Protein AF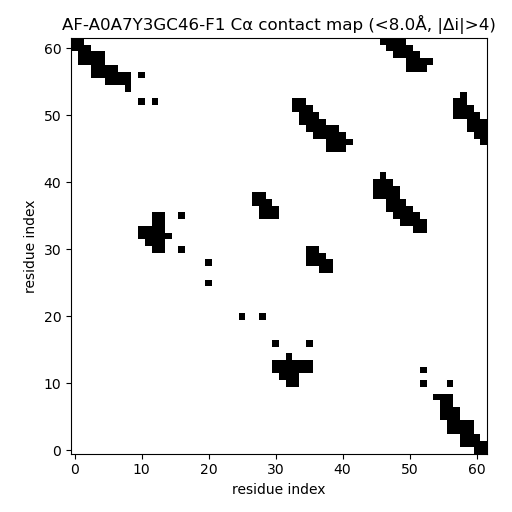-A0A7Y3GC46-F1 (afdb_monomer)

Solvent-accessible surface area (backbone atoms only — not comparable to full-atom values): 3592 Å² total; per-residue (Å²): 93,81,50,77,48,81,40,78,77,88,70,48,37,28,72,67,47,52,85,75,47,87,57,91,79,40,88,57,48,51,62,39,52,57,33,34,36,32,66,47,74,55,99,90,39,84,40,54,37,42,37,35,62,49,95,58,24,38,40,36,38,71

Mean predicted aligned error: 3.55 Å

Foldseek 3Di:
DKDWDFDDDDAFFCVVCVVVAPDPCRVQWDGGGFWIWGWDADPVGTDIWIWGDDVRGIMIDD

Secondary structure (DSSP, 8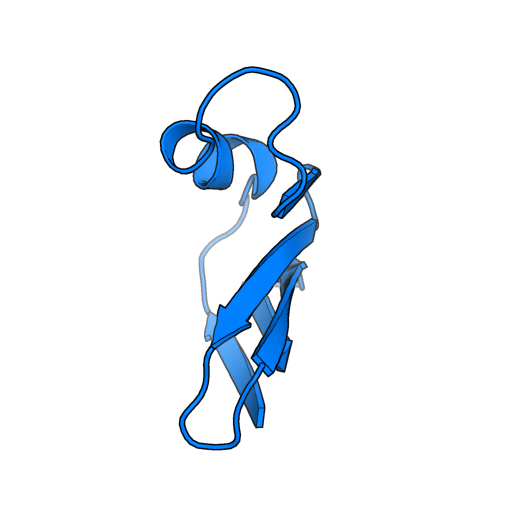-state):
-EEEEE-PSP--HHHHHGGG-SSTT-TTEEEETTEEEEEEEETTEEEEEEEEEETTEEEEE-

pLDDT: mean 92.36, std 5.72, range [71.0, 97.75]

Radius of gyration: 11.92 Å; Cα contacts (8 Å, |Δi|>4): 112; chains: 1; bounding box: 26×24×30 Å

Sequence (62 aa):
MERRLDLPDPIDLAAIARPLSSGFGDPTQQASPDRWIRATRTADGAATLDVRRVAGGLRMQA

Nearest PDB structures (foldseek):
  3ogd-assembly1_A  TM=6.762E-01  e=8.627E-02  Escherichia coli K-12
  3oh6-assembly1_A  TM=6.741E-01  e=1.888E-01  Escherichia coli K-12
  3cvs-assembly1_B  TM=6.262E-01  e=4.619E-01  unclassified
  6suj-assembly1_DDD  TM=8.375E-01  e=2.211E+00  Streptomyces sp. Ag82_O1-9
  2jhj-assembly1_A  TM=5.912E-01  e=2.615E+00  Archaeoglobus fulgidus

Structure (mmCIF, N/CA/C/O backbone):
data_AF-A0A7Y3GC46-F1
#
_entry.id   AF-A0A7Y3GC46-F1
#
loop_
_atom_site.group_PDB
_atom_site.id
_atom_site.type_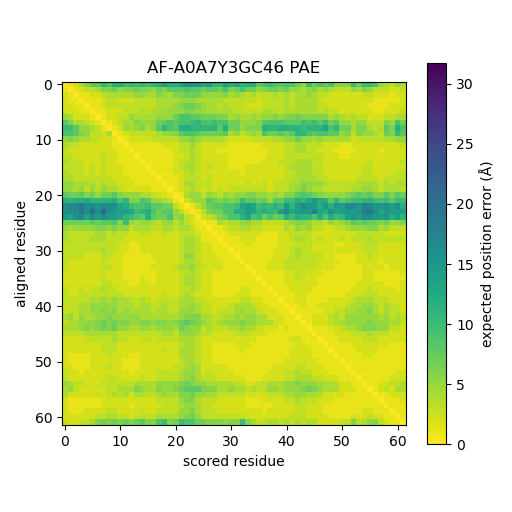symbol
_atom_site.label_atom_id
_atom_site.label_alt_id
_atom_site.label_comp_id
_atom_site.label_asym_id
_atom_site.label_entity_id
_atom_site.label_seq_id
_atom_site.pdbx_PDB_ins_code
_atom_site.Cartn_x
_atom_site.Cartn_y
_atom_site.Cartn_z
_atom_site.occupancy
_atom_site.B_iso_or_equiv
_atom_site.auth_seq_id
_atom_site.auth_comp_id
_atom_site.auth_asym_id
_atom_site.auth_atom_id
_atom_site.pdbx_PDB_model_num
ATOM 1 N N . MET A 1 1 ? -11.294 -7.432 2.779 1.00 83.12 1 MET A N 1
ATOM 2 C CA . MET A 1 1 ? -11.830 -7.501 1.399 1.00 83.12 1 MET A CA 1
ATOM 3 C C . MET A 1 1 ? -10.685 -7.511 0.397 1.00 83.12 1 MET A C 1
ATOM 5 O O . MET A 1 1 ? -9.773 -6.707 0.529 1.00 83.12 1 MET A O 1
ATOM 9 N N . GLU A 1 2 ? -10.744 -8.381 -0.614 1.00 92.69 2 GLU A N 1
ATOM 10 C CA . GLU A 1 2 ? -9.755 -8.422 -1.698 1.00 92.69 2 GLU A CA 1
ATOM 11 C C . GLU A 1 2 ? -10.319 -7.872 -3.014 1.00 92.69 2 GLU A C 1
ATOM 13 O O . GLU A 1 2 ? -11.485 -8.106 -3.365 1.00 92.69 2 GLU A O 1
ATOM 18 N N . ARG A 1 3 ? -9.478 -7.129 -3.742 1.00 95.00 3 ARG A N 1
ATOM 19 C CA . ARG A 1 3 ? -9.771 -6.579 -5.068 1.00 95.00 3 ARG A CA 1
ATOM 20 C C . ARG A 1 3 ? -8.551 -6.661 -5.980 1.00 95.00 3 ARG A C 1
ATOM 22 O O . ARG A 1 3 ? -7.413 -6.543 -5.530 1.00 95.00 3 ARG A O 1
ATOM 29 N N . ARG A 1 4 ? -8.810 -6.806 -7.277 1.00 96.12 4 ARG A N 1
ATOM 30 C CA . ARG A 1 4 ? -7.821 -6.667 -8.347 1.00 96.12 4 ARG A CA 1
ATOM 31 C C . ARG A 1 4 ? -8.201 -5.475 -9.219 1.00 96.12 4 ARG A C 1
ATOM 33 O O . ARG A 1 4 ? -9.385 -5.267 -9.473 1.00 96.12 4 ARG A O 1
ATOM 40 N N . LEU A 1 5 ? -7.202 -4.717 -9.648 1.00 95.31 5 LEU A N 1
ATOM 41 C CA . LEU A 1 5 ? -7.343 -3.649 -10.629 1.00 95.31 5 LEU A CA 1
ATOM 42 C C . LEU A 1 5 ? -6.364 -3.920 -11.768 1.00 95.31 5 LEU A C 1
ATOM 44 O O . LEU A 1 5 ? -5.159 -3.987 -11.527 1.00 95.31 5 LEU A O 1
ATOM 48 N N . ASP A 1 6 ? -6.879 -4.085 -12.981 1.00 95.50 6 ASP A N 1
ATOM 49 C CA . ASP A 1 6 ? -6.038 -4.267 -14.159 1.00 95.50 6 ASP A CA 1
ATOM 50 C C . ASP A 1 6 ? -5.519 -2.908 -14.629 1.00 95.50 6 ASP A C 1
ATOM 52 O O . ASP A 1 6 ? -6.281 -1.956 -14.808 1.00 95.50 6 ASP A O 1
ATOM 56 N N . LEU A 1 7 ? -4.202 -2.814 -14.779 1.00 89.88 7 LEU A N 1
ATOM 57 C CA . LEU A 1 7 ? -3.501 -1.598 -15.169 1.00 89.88 7 LEU A CA 1
ATOM 58 C C . LEU A 1 7 ? -2.309 -1.977 -16.052 1.00 89.88 7 LEU A C 1
ATOM 60 O O . LEU A 1 7 ? -1.662 -2.995 -15.793 1.00 89.88 7 LEU A O 1
ATOM 64 N N . PRO A 1 8 ? -1.999 -1.175 -17.081 1.00 85.38 8 PRO A N 1
ATOM 65 C CA . PRO A 1 8 ? -0.831 -1.419 -17.908 1.00 85.38 8 PRO A CA 1
ATOM 66 C C . PRO A 1 8 ? 0.454 -1.218 -17.095 1.00 85.38 8 PRO A C 1
ATOM 68 O O . PRO A 1 8 ? 0.587 -0.253 -16.342 1.00 85.38 8 PRO A O 1
ATOM 71 N N . ASP A 1 9 ? 1.405 -2.130 -17.272 1.00 82.38 9 ASP A N 1
ATOM 72 C CA . ASP A 1 9 ? 2.769 -1.974 -16.772 1.00 82.38 9 ASP A CA 1
ATOM 73 C C . ASP A 1 9 ? 3.558 -0.941 -17.614 1.00 82.38 9 ASP A C 1
ATOM 75 O O . ASP A 1 9 ? 3.268 -0.772 -18.804 1.00 82.38 9 ASP A O 1
ATOM 79 N N . PRO A 1 10 ? 4.600 -0.299 -17.043 1.00 88.31 10 PRO A N 1
ATOM 80 C CA . PRO A 1 10 ? 5.062 -0.417 -15.656 1.00 88.31 10 PRO A CA 1
ATOM 81 C C . PRO A 1 10 ? 4.348 0.546 -14.692 1.00 88.31 10 PRO A C 1
ATOM 83 O O . PRO A 1 10 ? 4.037 1.685 -15.036 1.00 88.31 10 PRO A O 1
ATOM 86 N N . ILE A 1 11 ? 4.161 0.100 -13.446 1.00 90.56 11 ILE A N 1
ATOM 87 C CA . ILE A 1 11 ? 3.588 0.888 -12.343 1.00 90.56 11 ILE A CA 1
ATOM 88 C C . ILE A 1 11 ? 4.638 1.030 -11.240 1.00 90.56 11 ILE A C 1
ATOM 90 O O . ILE A 1 11 ? 5.188 0.026 -10.794 1.00 90.56 11 ILE A O 1
ATOM 94 N N . ASP A 1 12 ? 4.869 2.257 -10.769 1.00 94.38 12 ASP A N 1
ATOM 95 C CA . ASP A 1 12 ? 5.689 2.542 -9.587 1.00 94.38 12 ASP A CA 1
ATOM 96 C C . ASP A 1 12 ? 4.788 3.048 -8.452 1.00 94.38 12 AS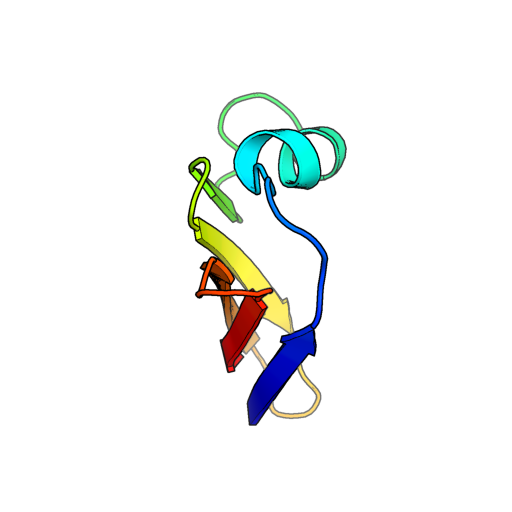P A C 1
ATOM 98 O O . ASP A 1 12 ? 4.332 4.197 -8.445 1.00 94.38 12 ASP A O 1
ATOM 102 N N . LEU A 1 13 ? 4.510 2.172 -7.486 1.00 94.19 13 LEU A N 1
ATOM 103 C CA . LEU A 1 13 ? 3.645 2.487 -6.352 1.00 94.19 13 LEU A CA 1
ATOM 104 C C . LEU A 1 13 ? 4.265 3.515 -5.397 1.00 94.19 13 LEU A C 1
ATOM 106 O O . LEU A 1 13 ? 3.518 4.272 -4.779 1.00 94.19 13 LEU A O 1
ATOM 110 N N . ALA A 1 14 ? 5.594 3.607 -5.301 1.00 94.00 14 ALA A N 1
ATOM 111 C CA . ALA A 1 14 ? 6.245 4.638 -4.496 1.00 94.00 14 ALA A CA 1
ATOM 112 C C . ALA A 1 14 ? 6.070 6.022 -5.127 1.00 94.00 14 ALA A C 1
ATOM 114 O O . ALA A 1 14 ? 5.746 6.983 -4.423 1.00 94.00 14 ALA A O 1
ATOM 115 N N . ALA A 1 15 ? 6.219 6.127 -6.449 1.00 93.44 15 ALA A N 1
ATOM 116 C CA . ALA A 1 15 ? 5.966 7.368 -7.174 1.00 93.44 15 ALA A CA 1
ATOM 117 C C . ALA A 1 15 ? 4.496 7.809 -7.060 1.00 93.44 15 ALA A C 1
ATOM 119 O O . ALA A 1 15 ? 4.227 8.989 -6.831 1.00 93.44 15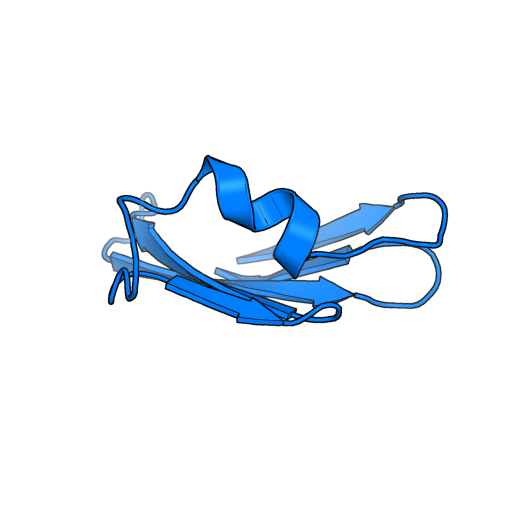 ALA A O 1
ATOM 120 N N . ILE A 1 16 ? 3.555 6.862 -7.154 1.00 92.56 16 ILE A N 1
ATOM 121 C CA . ILE A 1 16 ? 2.111 7.120 -7.024 1.00 92.56 16 ILE A CA 1
ATOM 122 C C . ILE A 1 16 ? 1.726 7.526 -5.599 1.00 92.56 16 ILE A C 1
ATOM 124 O O . ILE A 1 16 ? 0.889 8.409 -5.424 1.00 92.56 16 ILE A O 1
ATOM 128 N N . ALA A 1 17 ? 2.314 6.900 -4.579 1.00 92.31 17 ALA A N 1
ATOM 129 C CA . ALA A 1 17 ? 2.000 7.194 -3.183 1.00 92.31 17 ALA A CA 1
ATOM 130 C C . ALA A 1 17 ? 2.616 8.514 -2.698 1.00 92.31 17 ALA A C 1
ATOM 132 O O . ALA A 1 17 ? 2.074 9.142 -1.793 1.00 92.31 17 ALA A O 1
ATOM 133 N N . ARG A 1 18 ? 3.721 8.973 -3.302 1.00 91.44 18 ARG A N 1
ATOM 134 C CA . ARG A 1 18 ? 4.470 10.161 -2.857 1.00 91.44 18 ARG A CA 1
ATOM 135 C C . ARG A 1 18 ? 3.614 11.422 -2.637 1.00 91.44 18 ARG A C 1
ATOM 137 O O . ARG A 1 18 ? 3.829 12.075 -1.617 1.00 91.44 18 ARG A O 1
ATOM 144 N N . PRO A 1 19 ? 2.659 11.793 -3.514 1.00 91.38 19 PRO A N 1
ATOM 145 C CA . PRO A 1 19 ? 1.794 12.955 -3.292 1.00 91.38 19 PRO A CA 1
ATOM 146 C C . PRO A 1 19 ? 0.828 12.796 -2.110 1.00 91.38 19 PRO A C 1
ATOM 148 O O . PRO A 1 19 ? 0.258 13.783 -1.656 1.00 91.38 19 PRO A O 1
ATOM 151 N N . LEU A 1 20 ? 0.617 11.568 -1.627 1.00 88.88 20 LEU A N 1
ATOM 152 C CA . LEU A 1 20 ? -0.285 11.248 -0.520 1.00 88.88 20 LEU A CA 1
ATOM 153 C C . LEU A 1 20 ? 0.413 11.277 0.847 1.00 88.88 20 LEU A C 1
ATOM 155 O O . LEU A 1 20 ? -0.262 11.120 1.863 1.00 88.88 20 LEU A O 1
ATOM 159 N N . SER A 1 21 ? 1.737 11.441 0.892 1.00 87.38 21 SER A N 1
ATOM 160 C CA . SER A 1 21 ? 2.515 11.494 2.133 1.00 87.38 21 SER A CA 1
ATOM 161 C C . SER A 1 21 ? 2.502 12.886 2.753 1.00 87.38 21 SER A C 1
ATOM 163 O O . SER A 1 21 ? 2.837 13.872 2.096 1.00 87.38 21 SER A O 1
ATOM 165 N N . SER A 1 22 ? 2.199 12.980 4.050 1.00 80.56 22 SER A N 1
ATOM 166 C CA . SER A 1 22 ? 2.222 14.247 4.797 1.00 80.56 22 SER A CA 1
ATOM 167 C C . SER A 1 22 ? 3.633 14.633 5.278 1.00 80.56 22 SER A C 1
ATOM 169 O O . SER A 1 22 ? 3.843 14.904 6.460 1.00 80.56 22 SER A O 1
ATOM 171 N N . GLY A 1 23 ? 4.614 14.642 4.370 1.00 72.62 23 GLY A N 1
ATOM 172 C CA . GLY A 1 23 ? 6.018 14.963 4.662 1.00 72.62 23 GLY A CA 1
ATOM 173 C C . GLY A 1 23 ? 6.963 13.754 4.671 1.00 72.62 23 GLY A C 1
ATOM 174 O O . GLY A 1 23 ? 6.614 12.656 4.235 1.00 72.62 23 GLY A O 1
ATOM 175 N N . PHE A 1 24 ? 8.199 13.973 5.132 1.00 71.00 24 PHE A N 1
ATOM 176 C CA . PHE A 1 24 ? 9.204 12.914 5.279 1.00 71.00 24 PHE A CA 1
ATOM 177 C C . PHE A 1 24 ? 8.851 12.019 6.475 1.00 71.00 24 PHE A C 1
ATOM 179 O O . PHE A 1 24 ? 8.789 12.500 7.602 1.00 71.00 24 PHE A O 1
ATOM 186 N N . GLY A 1 25 ? 8.662 10.718 6.233 1.00 76.75 25 GLY A N 1
ATOM 18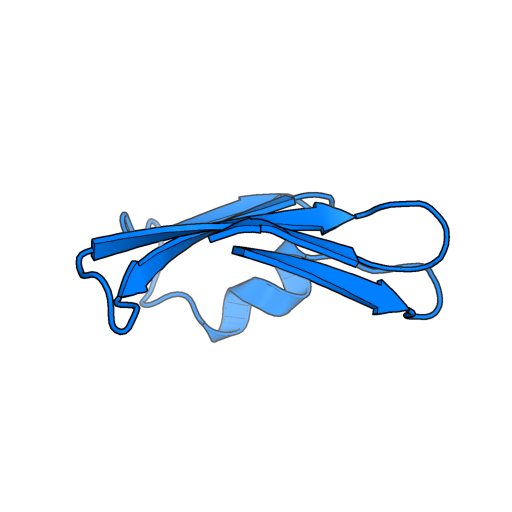7 C CA . GLY A 1 25 ? 8.474 9.729 7.301 1.00 76.75 25 GLY A CA 1
ATOM 188 C C . GLY A 1 25 ? 7.053 9.626 7.862 1.00 76.75 25 GLY A C 1
ATOM 189 O O . GLY A 1 25 ? 6.906 9.364 9.051 1.00 76.75 25 GLY A O 1
ATOM 190 N N . ASP A 1 26 ? 6.022 9.824 7.032 1.00 88.31 26 ASP A N 1
ATOM 191 C CA . ASP A 1 26 ? 4.621 9.587 7.409 1.00 88.31 26 ASP A CA 1
ATOM 192 C C . ASP A 1 26 ? 4.441 8.163 7.984 1.00 88.31 26 ASP A C 1
ATOM 194 O O . ASP A 1 26 ? 4.546 7.187 7.238 1.00 88.31 26 ASP A O 1
ATOM 198 N N . PRO A 1 27 ? 4.158 8.013 9.294 1.00 89.81 27 PRO A N 1
ATOM 199 C CA . PRO A 1 27 ? 4.093 6.702 9.935 1.00 89.81 27 PRO A CA 1
ATOM 200 C C . PRO A 1 27 ? 2.835 5.919 9.544 1.00 89.81 27 PRO A C 1
ATOM 202 O O . PRO A 1 27 ? 2.721 4.736 9.864 1.00 89.81 27 PRO A O 1
ATOM 205 N N . THR A 1 28 ? 1.874 6.559 8.875 1.00 93.50 28 THR A N 1
ATOM 206 C CA . THR A 1 28 ? 0.619 5.923 8.467 1.00 93.50 28 THR A CA 1
ATOM 207 C C . THR A 1 28 ? 0.751 5.146 7.164 1.00 93.50 28 THR A C 1
ATOM 209 O O . THR A 1 28 ? -0.181 4.426 6.800 1.00 93.50 28 THR A O 1
ATOM 212 N N . GLN A 1 29 ? 1.888 5.248 6.468 1.00 94.81 29 GLN A N 1
ATOM 213 C CA . GLN A 1 29 ? 2.115 4.544 5.214 1.00 94.81 29 GLN A CA 1
ATOM 214 C C . GLN A 1 29 ? 3.576 4.158 4.973 1.00 94.81 29 GLN A C 1
ATOM 216 O O . GLN A 1 29 ? 4.509 4.778 5.468 1.00 94.81 29 GLN A O 1
ATOM 221 N N . GLN A 1 30 ? 3.772 3.125 4.161 1.00 94.88 30 GLN A N 1
ATOM 222 C CA . GLN A 1 30 ? 5.075 2.692 3.667 1.00 94.88 30 GLN A CA 1
ATOM 223 C C . GLN A 1 30 ? 4.940 2.357 2.188 1.00 94.88 30 GLN A C 1
ATOM 225 O O . GLN A 1 30 ? 4.027 1.627 1.805 1.00 94.88 30 GLN A O 1
ATOM 230 N N . ALA A 1 31 ? 5.837 2.877 1.355 1.00 94.31 31 ALA A N 1
ATOM 231 C CA . ALA A 1 31 ? 5.796 2.654 -0.083 1.00 94.31 31 ALA A CA 1
ATOM 232 C C . ALA A 1 31 ? 7.165 2.220 -0.615 1.00 94.31 31 ALA A C 1
ATOM 234 O O . ALA A 1 31 ? 8.196 2.798 -0.274 1.00 94.31 31 ALA A O 1
ATOM 235 N N . SER A 1 32 ? 7.147 1.217 -1.480 1.00 95.19 32 SER A N 1
ATOM 236 C CA . SER A 1 32 ? 8.223 0.814 -2.377 1.00 95.19 32 SER A CA 1
ATOM 237 C C . SER A 1 32 ? 7.650 0.712 -3.799 1.00 95.19 32 SER A C 1
ATOM 239 O O . SER A 1 32 ? 6.425 0.735 -3.958 1.00 95.19 32 SER A O 1
ATOM 241 N N . PRO A 1 33 ? 8.484 0.596 -4.848 1.00 96.00 33 PRO A N 1
ATOM 242 C CA . PRO A 1 33 ? 7.985 0.547 -6.224 1.00 96.00 33 PRO A CA 1
ATOM 243 C C . PRO A 1 33 ? 6.921 -0.533 -6.477 1.00 96.00 33 PRO A C 1
ATOM 245 O O . PRO A 1 33 ? 5.976 -0.302 -7.226 1.00 96.00 33 PRO A O 1
ATOM 248 N N . ASP A 1 34 ? 7.017 -1.683 -5.802 1.00 96.69 34 ASP A N 1
ATOM 249 C CA . ASP A 1 34 ? 6.104 -2.819 -5.989 1.00 96.69 34 ASP A CA 1
ATOM 250 C C . ASP A 1 34 ? 5.045 -2.970 -4.884 1.00 96.69 34 ASP A C 1
ATOM 252 O O . ASP A 1 34 ? 4.184 -3.855 -4.976 1.00 96.69 34 ASP A O 1
ATOM 256 N N . ARG A 1 35 ? 5.076 -2.141 -3.829 1.00 97.06 35 ARG A N 1
ATOM 257 C CA . ARG A 1 35 ? 4.147 -2.277 -2.699 1.00 97.06 35 ARG A CA 1
ATOM 258 C C . ARG A 1 35 ? 3.857 -0.957 -1.998 1.00 97.06 35 ARG A C 1
ATOM 260 O O . ARG A 1 35 ? 4.772 -0.233 -1.629 1.00 97.06 35 ARG A O 1
ATOM 267 N N . TRP A 1 36 ? 2.589 -0.705 -1.699 1.00 96.69 36 TRP A N 1
ATOM 268 C CA . TRP A 1 36 ? 2.165 0.395 -0.839 1.00 96.69 36 TRP A CA 1
ATOM 269 C C . TRP A 1 36 ? 1.261 -0.123 0.274 1.00 96.69 36 TRP A C 1
ATOM 271 O O . TRP A 1 36 ? 0.268 -0.799 0.019 1.00 96.69 36 TRP A O 1
ATOM 281 N N . ILE A 1 37 ? 1.627 0.181 1.514 1.00 96.94 37 ILE A N 1
ATOM 282 C CA . ILE A 1 37 ? 0.885 -0.174 2.720 1.00 96.94 37 ILE A CA 1
ATOM 283 C C . ILE A 1 37 ? 0.417 1.118 3.373 1.00 96.94 37 ILE A C 1
ATOM 285 O O . ILE A 1 37 ? 1.222 2.034 3.541 1.00 96.94 37 ILE A O 1
ATOM 289 N N . ARG A 1 38 ? -0.851 1.193 3.779 1.00 95.88 38 ARG A N 1
ATOM 290 C CA . ARG A 1 38 ? -1.399 2.364 4.469 1.00 95.88 38 ARG A CA 1
ATOM 291 C C . ARG A 1 38 ? -2.444 1.986 5.514 1.00 95.88 38 ARG A C 1
ATOM 293 O O . ARG A 1 38 ? -3.352 1.204 5.241 1.00 95.88 38 ARG A O 1
ATOM 300 N N . ALA A 1 39 ? -2.354 2.595 6.691 1.00 96.25 39 ALA A N 1
ATOM 301 C CA . ALA A 1 39 ? -3.412 2.548 7.691 1.00 96.25 39 ALA A CA 1
ATOM 302 C C . ALA A 1 39 ? -4.660 3.286 7.176 1.00 96.25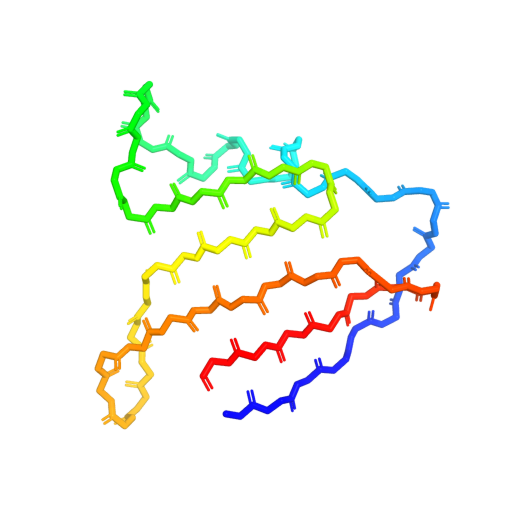 39 ALA A C 1
ATOM 304 O O . ALA A 1 39 ? -4.580 4.424 6.711 1.00 96.25 39 ALA A O 1
ATOM 305 N N . THR A 1 40 ? -5.821 2.641 7.257 1.00 94.31 40 THR A N 1
ATOM 306 C CA . THR A 1 40 ? -7.095 3.165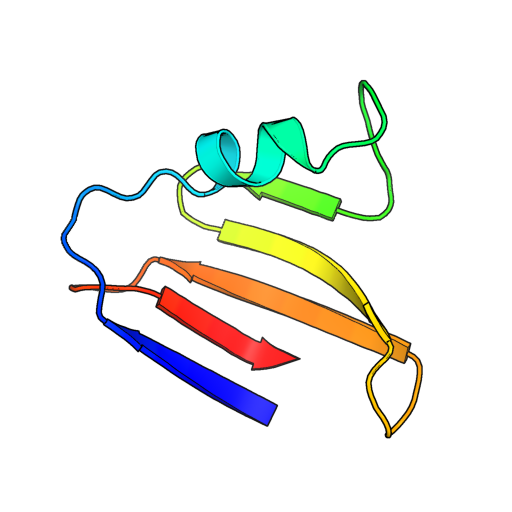 6.752 1.00 94.31 40 THR A CA 1
ATOM 307 C C . THR A 1 40 ? -8.254 2.831 7.698 1.00 94.31 40 THR A C 1
ATOM 309 O O . THR A 1 40 ? -8.083 2.155 8.715 1.00 94.31 40 THR A O 1
ATOM 312 N N . ARG A 1 41 ? -9.454 3.318 7.379 1.00 95.44 41 ARG A N 1
ATOM 313 C CA . ARG A 1 41 ? -10.707 2.912 8.025 1.00 95.44 41 ARG A CA 1
ATOM 314 C C . ARG A 1 41 ? -11.670 2.360 6.980 1.00 95.44 41 ARG A C 1
ATOM 316 O O . ARG A 1 41 ? -11.825 2.942 5.909 1.00 95.44 41 ARG A O 1
ATOM 323 N N . THR A 1 42 ? -12.318 1.253 7.308 1.00 90.56 42 THR A N 1
ATOM 324 C CA . THR A 1 42 ? -13.413 0.637 6.552 1.00 90.56 42 THR A CA 1
ATOM 325 C C . THR A 1 42 ? -14.713 0.761 7.353 1.00 90.56 42 THR A C 1
ATOM 327 O O . THR A 1 42 ? -14.712 1.267 8.477 1.00 90.56 42 THR A O 1
ATOM 330 N N . ALA A 1 43 ? -15.833 0.297 6.791 1.00 93.06 43 ALA A N 1
ATOM 331 C CA . ALA A 1 43 ? -17.095 0.210 7.530 1.00 93.06 43 ALA A CA 1
ATOM 332 C C . ALA A 1 43 ? -16.994 -0.708 8.768 1.00 93.06 43 ALA A C 1
ATOM 334 O O . ALA A 1 43 ? -17.694 -0.479 9.750 1.00 93.06 43 ALA A O 1
ATOM 335 N N . ASP A 1 44 ? -16.081 -1.685 8.741 1.00 92.50 44 ASP A N 1
ATOM 336 C CA . ASP A 1 44 ? -15.866 -2.658 9.818 1.00 92.50 44 ASP A CA 1
ATOM 337 C C . ASP A 1 44 ? -14.885 -2.157 10.897 1.00 92.50 44 ASP A C 1
ATOM 339 O O . ASP A 1 44 ? -14.703 -2.807 11.926 1.00 92.50 44 ASP A O 1
ATOM 343 N N . GLY A 1 45 ? -14.247 -0.997 10.688 1.00 95.56 45 GLY A N 1
ATOM 344 C CA . GLY A 1 45 ? -13.341 -0.375 11.653 1.00 95.56 45 GLY A CA 1
ATOM 345 C C . GLY A 1 45 ? -11.966 -0.031 11.08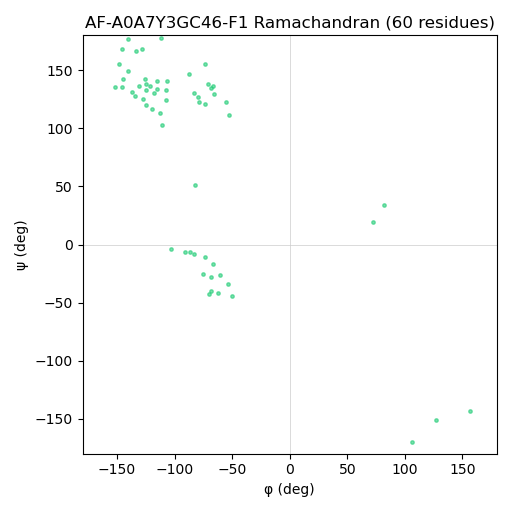4 1.00 95.56 45 GLY A C 1
ATOM 346 O O . GLY A 1 45 ? -11.816 0.319 9.915 1.00 95.56 45 GLY A O 1
ATOM 347 N N . ALA A 1 46 ? -10.945 -0.045 11.942 1.00 96.62 46 ALA A N 1
ATOM 348 C CA . ALA A 1 46 ? -9.567 0.212 11.526 1.00 96.62 46 ALA A CA 1
ATOM 349 C C . ALA A 1 46 ? -9.025 -0.959 10.694 1.00 96.62 46 ALA A C 1
ATOM 351 O O . ALA A 1 46 ? -9.237 -2.118 11.041 1.00 96.62 46 ALA A O 1
ATOM 352 N N . ALA A 1 47 ? -8.300 -0.647 9.623 1.00 96.50 47 ALA A N 1
ATOM 353 C CA . ALA A 1 47 ? -7.741 -1.637 8.713 1.00 96.50 47 ALA A CA 1
ATOM 354 C C . ALA A 1 47 ? -6.387 -1.183 8.157 1.00 96.50 47 ALA A C 1
ATOM 356 O O . ALA A 1 47 ? -6.008 -0.013 8.256 1.00 96.50 47 ALA A O 1
ATOM 357 N N . THR A 1 48 ? -5.686 -2.109 7.512 1.00 96.75 48 THR A N 1
ATOM 358 C CA . THR A 1 48 ? -4.451 -1.826 6.779 1.00 96.75 48 THR A CA 1
ATOM 359 C C . THR A 1 48 ? -4.659 -2.205 5.327 1.00 96.75 48 THR A C 1
ATOM 361 O O . THR A 1 48 ? -4.847 -3.378 5.019 1.00 96.75 48 THR A O 1
ATOM 364 N N . LEU A 1 49 ? -4.596 -1.218 4.437 1.00 96.31 49 LEU A N 1
ATOM 365 C CA . LEU A 1 49 ? -4.599 -1.450 3.001 1.00 96.31 49 LEU A CA 1
ATOM 366 C C . LEU A 1 49 ? -3.194 -1.880 2.562 1.00 96.31 49 LEU A C 1
ATOM 368 O O . LEU A 1 49 ? -2.238 -1.137 2.765 1.00 96.31 49 LEU A O 1
ATOM 372 N N . ASP A 1 50 ? -3.079 -3.052 1.945 1.00 97.75 50 ASP A N 1
ATOM 373 C CA . ASP A 1 50 ? -1.879 -3.567 1.282 1.00 97.75 50 ASP A CA 1
ATOM 374 C C . ASP A 1 50 ? -2.141 -3.635 -0.227 1.00 97.75 50 ASP A C 1
ATOM 376 O O . ASP A 1 50 ? -2.985 -4.406 -0.693 1.00 97.75 50 ASP A O 1
ATOM 380 N N . VAL A 1 51 ? -1.433 -2.801 -0.984 1.00 97.50 51 VAL A N 1
ATOM 381 C CA . VAL A 1 51 ? -1.466 -2.747 -2.446 1.00 97.50 51 VAL A CA 1
ATOM 382 C C . VAL A 1 51 ? -0.164 -3.324 -2.975 1.00 97.50 51 VAL A C 1
ATOM 384 O O . VAL A 1 51 ? 0.914 -2.847 -2.629 1.00 97.50 51 VAL A O 1
ATOM 387 N N . ARG A 1 52 ? -0.254 -4.333 -3.839 1.00 97.19 52 ARG A N 1
ATOM 388 C CA . ARG A 1 52 ? 0.902 -5.006 -4.440 1.00 97.19 52 ARG A CA 1
ATOM 389 C C . ARG A 1 52 ? 0.810 -4.978 -5.949 1.00 97.19 52 ARG A C 1
ATOM 391 O O . ARG A 1 52 ? -0.255 -5.271 -6.501 1.00 97.19 52 ARG A O 1
ATOM 398 N N . ARG A 1 53 ? 1.935 -4.715 -6.608 1.00 95.94 53 ARG A N 1
ATOM 399 C CA . ARG A 1 53 ? 2.055 -4.944 -8.044 1.00 95.94 53 ARG A CA 1
ATOM 400 C C . ARG A 1 53 ? 2.027 -6.442 -8.329 1.00 95.94 53 ARG A C 1
ATOM 402 O O . ARG A 1 53 ? 2.662 -7.243 -7.645 1.00 95.94 53 ARG A O 1
ATOM 409 N N . VAL A 1 54 ? 1.253 -6.815 -9.333 1.00 94.56 54 VAL A N 1
ATOM 410 C CA . VAL A 1 54 ? 1.166 -8.165 -9.891 1.00 94.56 54 VAL A CA 1
ATOM 411 C C . VAL A 1 54 ? 1.230 -8.045 -11.410 1.00 94.56 54 VAL A C 1
ATOM 413 O O . VAL A 1 54 ? 1.070 -6.954 -11.949 1.00 94.56 54 VAL A O 1
ATOM 416 N N . ALA A 1 55 ? 1.446 -9.151 -12.123 1.00 91.19 55 ALA A N 1
ATOM 417 C CA . ALA A 1 55 ? 1.444 -9.114 -13.584 1.00 91.19 55 ALA A CA 1
ATOM 418 C C . ALA A 1 55 ? 0.124 -8.514 -14.113 1.00 91.19 55 ALA A C 1
ATOM 420 O O . ALA A 1 55 ? -0.963 -9.013 -13.781 1.00 91.19 55 ALA A O 1
ATOM 421 N N . GLY A 1 56 ? 0.228 -7.438 -14.902 1.00 91.31 56 GLY A N 1
ATOM 422 C CA . GLY A 1 56 ? -0.913 -6.757 -15.516 1.00 91.31 56 GLY A CA 1
ATOM 423 C C . GLY A 1 56 ? -1.787 -5.942 -14.556 1.00 91.31 56 GLY A C 1
ATOM 424 O O . GLY A 1 56 ? -2.950 -5.699 -14.877 1.00 91.31 56 GLY A O 1
ATOM 425 N N . GLY A 1 57 ? -1.291 -5.566 -13.370 1.00 95.19 57 GLY A N 1
ATOM 426 C CA . GLY A 1 57 ? -1.999 -4.611 -12.516 1.00 95.19 57 GLY A CA 1
ATOM 427 C C . GLY A 1 57 ? -1.670 -4.681 -11.028 1.00 95.19 57 GLY A C 1
ATOM 428 O O . GLY A 1 57 ? -0.531 -4.897 -10.617 1.00 95.19 57 GLY A O 1
ATOM 429 N N . LEU A 1 58 ? -2.696 -4.470 -10.202 1.00 96.44 58 LEU A N 1
ATOM 430 C CA . LEU A 1 58 ? -2.590 -4.362 -8.750 1.00 96.44 58 LEU A CA 1
ATOM 431 C C . LEU A 1 58 ? -3.522 -5.343 -8.040 1.00 96.44 58 LEU A C 1
ATOM 433 O O . LEU A 1 58 ? -4.675 -5.537 -8.429 1.00 96.44 58 LEU A O 1
ATOM 437 N N . ARG A 1 59 ? -3.038 -5.905 -6.933 1.00 97.06 59 ARG A N 1
ATOM 438 C CA . ARG A 1 59 ? -3.851 -6.606 -5.934 1.00 97.06 59 ARG A CA 1
ATOM 439 C C . ARG A 1 59 ? -3.942 -5.742 -4.686 1.00 97.06 59 ARG A C 1
ATOM 441 O O . ARG A 1 59 ? -2.926 -5.248 -4.210 1.00 97.06 59 ARG A O 1
ATOM 448 N N . MET A 1 60 ? -5.148 -5.582 -4.160 1.00 96.44 60 MET A N 1
ATOM 449 C CA . MET A 1 60 ? -5.448 -4.764 -2.990 1.00 96.44 60 MET A CA 1
ATOM 450 C C . MET A 1 60 ? -6.161 -5.607 -1.941 1.00 96.44 60 MET A C 1
ATOM 452 O O . MET A 1 60 ? -7.126 -6.308 -2.256 1.00 96.44 60 MET A O 1
ATOM 456 N N . GLN A 1 61 ? -5.710 -5.502 -0.697 1.00 96.38 61 GLN A N 1
ATOM 457 C CA . GLN A 1 61 ? -6.313 -6.167 0.449 1.00 96.38 61 GLN A CA 1
ATOM 458 C C . GLN A 1 61 ? -6.431 -5.176 1.606 1.00 96.38 61 GLN A C 1
ATOM 460 O O . GLN A 1 61 ? -5.446 -4.535 1.951 1.00 96.38 61 GLN A O 1
ATOM 465 N N . ALA A 1 62 ? -7.625 -5.054 2.183 1.00 90.06 62 ALA A N 1
ATOM 466 C CA . ALA A 1 62 ? -7.904 -4.255 3.379 1.00 90.06 62 ALA A CA 1
ATOM 467 C C . ALA A 1 62 ? -8.704 -5.067 4.395 1.00 90.06 62 ALA A C 1
ATOM 469 O O . ALA A 1 62 ? -9.517 -5.912 3.941 1.00 90.06 62 ALA A O 1
#